Protein AF-A0A6I5PNK9-F1 (afdb_monomer_lite)

pLDDT: mean 82.67, std 17.38, range [35.81, 96.62]

Structure (mmCIF, N/CA/C/O backbone):
data_AF-A0A6I5PNK9-F1
#
_entry.id   AF-A0A6I5PNK9-F1
#
loop_
_atom_site.group_PDB
_atom_site.id
_atom_site.type_symbol
_atom_site.label_atom_id
_atom_site.label_alt_id
_atom_site.label_comp_id
_atom_site.label_asym_id
_atom_site.label_entity_id
_atom_site.label_seq_id
_atom_site.pdbx_PDB_ins_code
_atom_site.Cartn_x
_atom_site.Cartn_y
_atom_site.Cartn_z
_atom_site.occupancy
_atom_site.B_iso_or_equiv
_atom_site.auth_seq_id
_atom_site.auth_comp_id
_atom_site.auth_asym_id
_atom_site.auth_atom_id
_atom_site.pdbx_PDB_model_num
ATOM 1 N N . MET A 1 1 ? -38.443 20.252 -31.365 1.00 37.16 1 MET A N 1
ATOM 2 C CA . MET A 1 1 ? -37.898 20.896 -30.151 1.00 37.16 1 MET A CA 1
ATOM 3 C C . MET A 1 1 ? -37.069 19.850 -29.428 1.00 37.16 1 MET A C 1
ATOM 5 O O . MET A 1 1 ? -37.635 18.971 -28.797 1.00 37.16 1 MET A O 1
ATOM 9 N N . THR A 1 2 ? -35.754 19.855 -29.633 1.00 38.53 2 THR A N 1
ATOM 10 C CA . THR A 1 2 ? -34.857 18.817 -29.106 1.00 38.53 2 THR A CA 1
ATOM 11 C C . THR A 1 2 ? -34.180 19.373 -27.862 1.00 38.53 2 THR A C 1
ATOM 13 O O . THR A 1 2 ? -33.326 20.250 -27.968 1.00 38.53 2 THR A O 1
ATOM 16 N N . SER A 1 3 ? -34.612 18.916 -26.687 1.00 35.81 3 SER A N 1
ATOM 17 C CA . SER A 1 3 ? -34.022 19.324 -25.413 1.00 35.81 3 SER A CA 1
ATOM 18 C C . SER A 1 3 ? -32.708 18.571 -25.208 1.00 35.81 3 SER A C 1
ATOM 20 O O . SER A 1 3 ? -32.692 17.341 -25.164 1.00 35.81 3 SER A O 1
ATOM 22 N N . ARG A 1 4 ? -31.596 19.308 -25.143 1.00 37.62 4 ARG A N 1
ATOM 23 C CA . ARG A 1 4 ? -30.270 18.783 -24.803 1.00 37.62 4 ARG A CA 1
ATOM 24 C C . ARG A 1 4 ? -30.150 18.760 -23.280 1.00 37.62 4 ARG A C 1
ATOM 26 O O . ARG A 1 4 ? -30.156 19.817 -22.657 1.00 37.62 4 ARG A O 1
ATOM 33 N N . TYR A 1 5 ? -30.032 17.573 -22.694 1.00 37.56 5 TYR A N 1
ATOM 34 C CA . TYR A 1 5 ? -29.602 17.429 -21.305 1.00 37.56 5 TYR A CA 1
ATOM 35 C C . TYR A 1 5 ? -28.085 17.621 -21.240 1.00 37.56 5 TYR A C 1
ATOM 37 O O . TYR A 1 5 ? -27.322 16.770 -21.689 1.00 37.56 5 TYR A O 1
ATOM 45 N N . THR A 1 6 ? -27.654 18.754 -20.690 1.00 41.75 6 THR A N 1
ATOM 46 C CA . THR A 1 6 ? -26.268 18.975 -20.272 1.00 41.75 6 THR A CA 1
ATOM 47 C C . THR A 1 6 ? -26.130 18.447 -18.849 1.00 41.75 6 THR A C 1
ATOM 49 O O . THR A 1 6 ? -26.654 19.051 -17.912 1.00 41.75 6 THR A O 1
ATOM 52 N N . ILE A 1 7 ? -25.454 17.311 -18.674 1.00 50.50 7 ILE A N 1
ATOM 53 C CA . ILE A 1 7 ? -25.048 16.843 -17.346 1.00 50.50 7 ILE A CA 1
ATOM 54 C C . ILE A 1 7 ? -23.834 17.675 -16.929 1.00 50.50 7 ILE A C 1
ATOM 56 O O . ILE A 1 7 ? -22.739 17.506 -17.459 1.00 50.50 7 ILE A O 1
ATOM 60 N N . HIS A 1 8 ? -24.038 18.596 -15.988 1.00 41.25 8 HIS A N 1
ATOM 61 C CA . HIS A 1 8 ? -22.948 19.209 -15.238 1.00 41.25 8 HIS A CA 1
ATOM 62 C C . HIS A 1 8 ? -22.432 18.169 -14.240 1.00 41.25 8 HIS A C 1
ATOM 64 O O . HIS A 1 8 ? -23.083 17.884 -13.237 1.00 41.25 8 HIS A O 1
ATOM 70 N N . GLY A 1 9 ? -21.285 17.561 -14.538 1.00 36.66 9 GLY A N 1
ATOM 71 C CA . GLY A 1 9 ? -20.573 16.731 -13.575 1.00 36.66 9 GLY A CA 1
ATOM 72 C C . GLY A 1 9 ? -20.047 17.606 -12.440 1.00 36.66 9 GLY A C 1
ATOM 73 O O . GLY A 1 9 ? -19.173 18.443 -12.653 1.00 36.66 9 GLY A O 1
ATOM 74 N N . ASN A 1 10 ? -20.577 17.419 -11.232 1.00 43.28 10 ASN A N 1
ATOM 75 C CA . ASN A 1 10 ? -19.985 17.964 -10.015 1.00 43.28 10 ASN A CA 1
ATOM 76 C C . ASN A 1 10 ? -18.647 17.252 -9.754 1.00 43.28 10 ASN A C 1
ATOM 78 O O . ASN A 1 10 ? -18.611 16.192 -9.141 1.00 43.28 10 ASN A O 1
ATOM 82 N N . ILE A 1 11 ? -17.540 17.864 -10.179 1.00 47.88 11 ILE A N 1
ATOM 83 C CA . ILE A 1 11 ? -16.164 17.447 -9.838 1.00 47.88 11 ILE A CA 1
ATOM 84 C C . ILE A 1 11 ? -15.784 17.917 -8.406 1.00 47.88 11 ILE A C 1
ATOM 86 O O . ILE A 1 11 ? -14.688 17.672 -7.917 1.00 47.88 11 ILE A O 1
ATOM 90 N N . GLY A 1 12 ? -16.700 18.575 -7.684 1.00 36.28 12 GLY A N 1
ATOM 91 C CA . GLY A 1 12 ? -16.414 19.250 -6.410 1.00 36.28 12 GLY A CA 1
ATOM 92 C C . GLY A 1 12 ? -16.557 18.436 -5.117 1.00 36.28 12 GLY A C 1
ATOM 93 O O . GLY A 1 12 ? -16.186 18.957 -4.076 1.00 36.28 12 GLY A O 1
ATOM 94 N N . ASN A 1 13 ? -17.062 17.194 -5.138 1.00 42.88 13 ASN A N 1
ATOM 95 C CA . ASN A 1 13 ? -17.454 16.477 -3.904 1.00 42.88 13 ASN A CA 1
ATOM 96 C C . ASN A 1 13 ? -16.631 15.219 -3.561 1.00 42.88 13 ASN A C 1
ATOM 98 O O . ASN A 1 13 ? -16.980 14.507 -2.625 1.00 42.88 13 ASN A O 1
ATOM 102 N N . LEU A 1 14 ? -15.527 14.936 -4.259 1.00 47.91 14 LEU A N 1
ATOM 103 C CA . LEU A 1 14 ? -14.621 13.838 -3.868 1.00 47.91 14 LEU A CA 1
ATOM 104 C C . LEU A 1 14 ? -13.608 14.250 -2.782 1.00 47.91 14 LEU A C 1
ATOM 106 O O . LEU A 1 14 ? -12.926 13.397 -2.222 1.00 47.91 14 LEU A O 1
ATOM 110 N N . ALA A 1 15 ? -13.510 15.545 -2.466 1.00 45.69 15 ALA A N 1
ATOM 111 C CA . ALA A 1 15 ? -12.611 16.070 -1.434 1.00 45.69 15 ALA A CA 1
ATOM 112 C C . ALA A 1 15 ? -13.204 16.027 -0.011 1.00 45.69 15 ALA A C 1
ATOM 114 O O . ALA A 1 15 ? -12.467 16.227 0.950 1.00 45.69 15 ALA A O 1
ATOM 115 N N . ASP A 1 16 ? -14.499 15.724 0.116 1.00 43.50 16 ASP A N 1
ATOM 116 C CA . ASP A 1 16 ? -15.253 15.685 1.377 1.00 43.50 16 ASP A CA 1
ATOM 117 C C . ASP A 1 16 ? -15.591 14.245 1.804 1.00 43.50 16 ASP A C 1
ATOM 119 O O . ASP A 1 16 ? -16.581 13.983 2.492 1.00 43.50 16 ASP A O 1
ATOM 123 N N . THR A 1 17 ? -14.767 13.260 1.413 1.00 55.72 17 THR A N 1
ATOM 124 C CA . THR A 1 17 ? -14.767 11.987 2.143 1.00 55.72 17 THR A CA 1
ATOM 125 C C . THR A 1 17 ? -14.465 12.345 3.591 1.00 55.72 17 THR A C 1
ATOM 127 O O . THR A 1 17 ? -13.435 12.945 3.877 1.00 55.72 17 THR A O 1
ATOM 130 N N . ASN A 1 18 ? -15.395 12.076 4.498 1.00 53.16 18 ASN A N 1
ATOM 131 C CA . ASN A 1 18 ? -15.325 12.515 5.883 1.00 53.16 18 ASN A CA 1
ATOM 132 C C . ASN A 1 18 ? -14.208 11.737 6.615 1.00 53.16 18 ASN A C 1
ATOM 134 O O . ASN A 1 18 ? -14.464 10.777 7.337 1.00 53.16 18 ASN A O 1
ATOM 138 N N . TRP A 1 19 ? -12.943 12.110 6.379 1.00 55.19 19 TRP A N 1
ATOM 139 C CA . TRP A 1 19 ? -11.734 11.435 6.871 1.00 55.19 19 TRP A CA 1
ATOM 140 C C . TRP A 1 19 ? -11.663 11.392 8.400 1.00 55.19 19 TRP A C 1
ATOM 142 O O . TRP A 1 19 ? -11.019 10.509 8.966 1.00 55.19 19 TRP A O 1
ATOM 152 N N . GLY A 1 20 ? -12.362 12.313 9.073 1.00 54.31 20 GLY A N 1
ATOM 153 C CA . GLY A 1 20 ? -12.571 12.267 10.519 1.00 54.31 20 GLY A CA 1
ATOM 154 C C . GLY A 1 20 ? -13.230 10.958 10.966 1.00 54.31 20 GLY A C 1
ATOM 155 O O . GLY A 1 20 ? -12.785 10.366 11.948 1.00 54.31 20 GLY A O 1
ATOM 156 N N . ASN A 1 21 ? -14.191 10.443 10.190 1.00 59.81 21 ASN A N 1
ATOM 157 C CA . ASN A 1 21 ? -14.836 9.150 10.441 1.00 59.81 21 ASN A CA 1
ATOM 158 C C . ASN A 1 21 ? -13.960 7.955 10.028 1.00 59.81 21 ASN A C 1
ATOM 160 O O . ASN A 1 21 ? -14.057 6.897 10.645 1.00 59.81 21 ASN A O 1
ATOM 164 N N . MET A 1 22 ? -13.053 8.116 9.056 1.00 69.06 22 MET A N 1
ATOM 165 C CA . MET A 1 22 ? -12.164 7.026 8.625 1.00 69.06 22 MET A CA 1
ATOM 166 C C . MET A 1 22 ? -11.163 6.607 9.700 1.00 69.06 22 MET A C 1
ATOM 168 O O . MET A 1 22 ? -10.751 5.455 9.715 1.00 69.06 22 MET A O 1
ATOM 172 N N . THR A 1 23 ? -10.786 7.491 10.631 1.00 71.06 23 THR A N 1
ATOM 173 C CA . THR A 1 23 ? -9.918 7.094 11.756 1.00 71.06 23 THR A CA 1
ATOM 174 C C . THR A 1 23 ? -10.543 5.964 12.571 1.00 71.06 23 THR A C 1
ATOM 176 O O . THR A 1 23 ? -9.833 5.050 12.984 1.00 71.06 23 THR A O 1
ATOM 179 N N . ALA A 1 24 ? -11.859 6.011 12.801 1.00 73.25 24 ALA A N 1
ATOM 180 C CA . ALA A 1 24 ? -12.567 4.968 13.533 1.00 73.25 24 ALA A CA 1
ATOM 181 C C . ALA A 1 24 ? -12.609 3.665 12.725 1.00 73.25 24 ALA A C 1
ATOM 183 O O .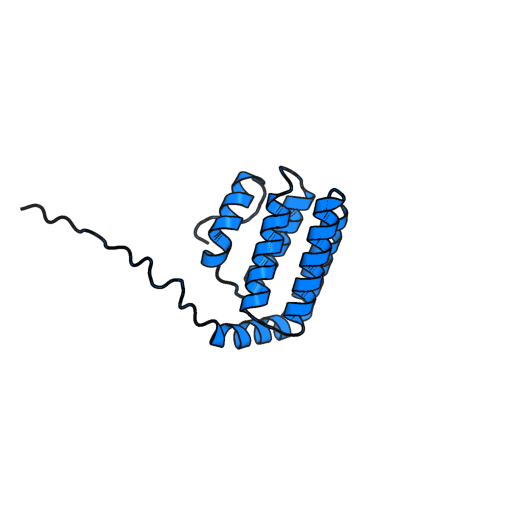 ALA A 1 24 ? -12.233 2.629 13.263 1.00 73.25 24 ALA A O 1
ATOM 184 N N . THR A 1 25 ? -12.963 3.728 11.438 1.00 80.19 25 THR A N 1
ATOM 185 C CA . THR A 1 25 ? -12.988 2.558 10.543 1.00 80.19 25 THR A CA 1
ATOM 186 C C . THR A 1 25 ? -11.615 1.904 10.410 1.00 80.19 25 THR A C 1
ATOM 188 O O . THR A 1 25 ? -11.488 0.704 10.610 1.00 80.19 25 THR A O 1
ATOM 191 N N . ILE A 1 26 ? -10.560 2.687 10.166 1.00 79.62 26 ILE A N 1
ATOM 192 C CA . ILE A 1 26 ? -9.184 2.182 10.066 1.00 79.62 26 ILE A CA 1
ATOM 193 C C . ILE A 1 26 ? -8.755 1.531 11.385 1.00 79.62 26 ILE A C 1
ATOM 195 O O . ILE A 1 26 ? -8.168 0.456 11.360 1.00 79.62 26 ILE A O 1
ATOM 199 N N . ASN A 1 27 ? -9.058 2.142 12.537 1.00 78.75 27 ASN A N 1
ATOM 200 C CA . ASN A 1 27 ? -8.763 1.540 13.843 1.00 78.75 27 ASN A CA 1
ATOM 201 C C . ASN A 1 27 ? -9.525 0.232 14.068 1.00 78.75 27 ASN A C 1
ATOM 203 O O . ASN A 1 27 ? -8.954 -0.730 14.575 1.00 78.75 27 ASN A O 1
ATOM 207 N N . GLN A 1 28 ? -10.809 0.201 13.716 1.00 81.19 28 GLN A N 1
ATOM 208 C CA . GLN A 1 28 ? -11.6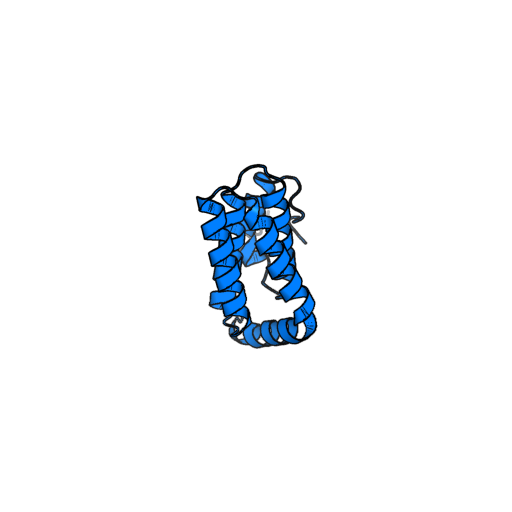60 -0.977 13.861 1.00 81.19 28 GLN A CA 1
ATOM 209 C C . GLN A 1 28 ? -11.179 -2.114 12.960 1.00 81.19 28 GLN A C 1
ATOM 211 O O . GLN A 1 28 ? -10.972 -3.220 13.451 1.00 81.19 28 GLN A O 1
ATOM 216 N N . ASN A 1 29 ? -10.926 -1.835 11.681 1.00 83.50 29 ASN A N 1
ATOM 217 C CA . ASN A 1 29 ? -10.442 -2.825 10.725 1.00 83.50 29 ASN A CA 1
ATOM 218 C C . ASN A 1 29 ? -9.029 -3.289 11.076 1.00 83.50 29 ASN A C 1
ATOM 220 O O . ASN A 1 29 ? -8.771 -4.487 11.072 1.00 83.50 29 ASN A O 1
ATOM 224 N N . TYR A 1 30 ? -8.132 -2.374 11.465 1.00 79.12 30 TYR A N 1
ATOM 225 C CA . TYR A 1 30 ? -6.800 -2.755 11.929 1.00 79.12 30 TYR A CA 1
ATOM 226 C C . TYR A 1 30 ? -6.865 -3.630 13.181 1.00 79.12 30 TYR A C 1
ATOM 228 O O . TYR A 1 30 ? -6.159 -4.624 13.254 1.00 79.12 30 TYR A O 1
ATOM 236 N N . GLY A 1 31 ? -7.731 -3.314 14.147 1.00 79.69 31 GLY A N 1
ATOM 237 C CA . GLY A 1 31 ? -7.922 -4.146 15.336 1.00 79.69 31 GLY A CA 1
ATOM 238 C C . GLY A 1 31 ? -8.530 -5.519 15.029 1.00 79.69 31 GLY A C 1
ATOM 239 O O . GLY A 1 31 ? -8.125 -6.510 15.629 1.00 79.69 31 GLY A O 1
ATOM 240 N N . ALA A 1 32 ? -9.478 -5.591 14.091 1.00 84.31 32 ALA A N 1
ATOM 241 C CA . ALA A 1 32 ? -10.165 -6.827 13.718 1.00 84.31 32 ALA A CA 1
ATOM 242 C C . ALA A 1 32 ? -9.346 -7.727 12.775 1.00 84.31 32 ALA A C 1
ATOM 244 O O . ALA A 1 32 ? -9.527 -8.941 12.785 1.00 84.31 32 ALA A O 1
ATOM 245 N N . GLN A 1 33 ? -8.463 -7.139 11.965 1.00 87.69 33 GLN A N 1
ATOM 246 C CA . GLN A 1 33 ? -7.684 -7.813 10.919 1.00 87.69 33 GLN A CA 1
ATOM 247 C C . GLN A 1 33 ? -6.173 -7.608 11.112 1.00 87.69 33 GLN A C 1
ATOM 249 O O . GLN A 1 33 ? -5.414 -7.595 10.143 1.00 87.69 33 GLN A O 1
ATOM 254 N N . ALA A 1 34 ? -5.732 -7.409 12.358 1.00 86.31 34 ALA A N 1
ATOM 255 C CA . ALA A 1 34 ? -4.346 -7.069 12.677 1.00 86.31 34 ALA A CA 1
ATOM 256 C C . ALA A 1 34 ? -3.356 -8.089 12.102 1.00 86.31 34 ALA A C 1
ATOM 258 O O . ALA A 1 34 ? -2.366 -7.697 11.487 1.00 86.31 34 ALA A O 1
ATOM 259 N N . ASP A 1 35 ? -3.647 -9.381 12.264 1.00 90.12 35 ASP A N 1
ATOM 260 C CA . ASP A 1 35 ? -2.780 -10.468 11.803 1.00 90.12 35 ASP A CA 1
ATOM 261 C C . ASP A 1 35 ? -2.652 -10.478 10.274 1.00 90.12 35 ASP A C 1
ATOM 263 O O . ASP A 1 35 ? -1.533 -10.487 9.759 1.00 90.12 35 ASP A O 1
ATOM 267 N N . ASP A 1 36 ? -3.770 -10.357 9.550 1.00 91.81 36 ASP A N 1
ATOM 268 C CA . ASP A 1 36 ? -3.783 -10.247 8.086 1.00 91.81 36 ASP A CA 1
ATOM 269 C C . ASP A 1 36 ? -2.966 -9.039 7.606 1.00 91.81 36 ASP A C 1
ATOM 271 O O . ASP A 1 36 ? -2.178 -9.134 6.667 1.00 91.81 36 ASP A O 1
ATOM 275 N N . ILE A 1 37 ? -3.132 -7.881 8.252 1.00 92.62 37 ILE A N 1
ATOM 276 C CA . ILE A 1 37 ? -2.423 -6.651 7.882 1.00 92.62 37 ILE A CA 1
ATOM 277 C C . ILE A 1 37 ? -0.924 -6.774 8.181 1.00 92.62 37 ILE A C 1
ATOM 279 O O . ILE A 1 37 ? -0.095 -6.331 7.384 1.00 92.62 37 ILE A O 1
ATOM 283 N N . ILE A 1 38 ? -0.546 -7.398 9.299 1.00 92.44 38 ILE A N 1
ATOM 284 C CA . ILE A 1 38 ? 0.856 -7.686 9.629 1.00 92.44 38 ILE A CA 1
ATOM 285 C C . ILE A 1 38 ? 1.461 -8.654 8.606 1.00 92.44 38 ILE A C 1
ATOM 287 O O . ILE A 1 38 ? 2.605 -8.457 8.180 1.00 92.44 38 ILE A O 1
ATOM 291 N N . GLN A 1 39 ? 0.705 -9.666 8.184 1.00 94.69 39 GLN A N 1
ATOM 292 C CA . GLN A 1 39 ? 1.124 -10.599 7.147 1.00 94.69 39 GLN A CA 1
ATOM 293 C C . GLN A 1 39 ? 1.318 -9.882 5.805 1.00 94.69 39 GLN A C 1
ATOM 295 O O . GLN A 1 39 ? 2.380 -10.025 5.205 1.00 94.69 39 GLN A O 1
ATOM 300 N N . LEU A 1 40 ? 0.385 -9.017 5.392 1.00 95.75 40 LEU A N 1
ATOM 301 C CA . LEU A 1 40 ? 0.526 -8.203 4.178 1.00 95.75 40 LEU A CA 1
ATOM 302 C C . LEU A 1 40 ? 1.763 -7.301 4.220 1.00 95.75 40 LEU A C 1
ATOM 304 O O . LEU A 1 40 ? 2.526 -7.246 3.258 1.00 95.75 40 LEU A O 1
ATOM 308 N N . LEU A 1 41 ? 2.025 -6.629 5.346 1.00 94.62 41 LEU A N 1
ATOM 309 C CA . LEU A 1 41 ? 3.239 -5.819 5.517 1.00 94.62 41 LEU A CA 1
ATOM 310 C C . LEU A 1 41 ? 4.520 -6.663 5.442 1.00 94.62 41 LEU A C 1
ATOM 312 O O . LEU A 1 41 ? 5.554 -6.174 4.979 1.00 94.62 41 LEU A O 1
ATOM 316 N N . THR A 1 42 ? 4.459 -7.918 5.886 1.00 95.62 42 THR A N 1
ATOM 317 C CA . THR A 1 42 ? 5.570 -8.871 5.780 1.00 95.62 42 THR A CA 1
ATOM 318 C C . THR A 1 42 ? 5.794 -9.264 4.321 1.00 95.62 42 THR A C 1
ATOM 320 O O . THR A 1 42 ? 6.911 -9.112 3.830 1.00 95.62 42 THR A O 1
ATOM 323 N N . SER A 1 43 ? 4.739 -9.633 3.592 1.00 95.88 43 SER A N 1
ATOM 324 C CA . SER A 1 43 ? 4.811 -9.958 2.162 1.00 95.88 43 SER A CA 1
ATOM 325 C C . SER A 1 43 ? 5.292 -8.776 1.313 1.00 95.88 43 SER A C 1
ATOM 327 O O . SER A 1 43 ? 6.102 -8.959 0.407 1.00 95.88 43 SER A O 1
ATOM 329 N N . LEU A 1 44 ? 4.890 -7.543 1.642 1.00 95.69 44 LEU A N 1
ATOM 330 C CA . LEU A 1 44 ? 5.421 -6.331 1.004 1.00 95.69 44 LEU A CA 1
ATOM 331 C C . LEU A 1 44 ? 6.931 -6.189 1.220 1.00 95.69 44 LEU A C 1
ATOM 333 O O . LEU A 1 44 ? 7.674 -5.894 0.285 1.00 95.69 44 LEU A O 1
ATOM 337 N N . ARG A 1 45 ? 7.406 -6.419 2.450 1.00 95.06 45 ARG A N 1
ATOM 338 C CA . ARG A 1 45 ? 8.837 -6.361 2.775 1.00 95.06 45 ARG A CA 1
ATOM 339 C C . ARG A 1 45 ? 9.632 -7.439 2.038 1.00 95.06 45 ARG A C 1
ATOM 341 O O . ARG A 1 45 ? 10.755 -7.162 1.622 1.00 95.06 45 ARG A O 1
ATOM 348 N N . GLU A 1 46 ? 9.080 -8.642 1.913 1.00 94.38 46 GLU A N 1
ATOM 349 C CA . GLU A 1 46 ? 9.693 -9.766 1.198 1.00 94.38 46 GLU A CA 1
ATOM 350 C C . GLU A 1 46 ? 9.779 -9.493 -0.304 1.00 94.38 46 GLU A C 1
ATOM 352 O O . GLU A 1 46 ? 10.868 -9.584 -0.869 1.00 94.38 46 GLU A O 1
ATOM 357 N N . ALA A 1 47 ? 8.682 -9.058 -0.931 1.00 92.69 47 ALA A N 1
ATOM 358 C CA . ALA A 1 47 ? 8.667 -8.683 -2.344 1.00 92.69 47 ALA A CA 1
ATOM 359 C C . ALA A 1 47 ? 9.665 -7.548 -2.643 1.00 92.69 47 ALA A C 1
ATOM 361 O O . ALA A 1 47 ? 10.417 -7.623 -3.615 1.00 92.69 47 ALA A O 1
ATOM 362 N N . ALA A 1 48 ? 9.766 -6.557 -1.749 1.00 93.81 48 ALA A N 1
ATOM 363 C CA . ALA A 1 48 ? 10.738 -5.472 -1.862 1.00 93.81 48 ALA A CA 1
ATOM 364 C C . ALA A 1 48 ? 12.204 -5.940 -1.846 1.00 93.81 48 ALA A C 1
ATOM 366 O O . ALA A 1 48 ? 13.068 -5.253 -2.386 1.00 93.81 48 ALA A O 1
ATOM 367 N N . GLN A 1 49 ? 12.527 -7.102 -1.257 1.00 94.31 49 GLN A N 1
ATOM 368 C CA . GLN A 1 49 ? 13.907 -7.612 -1.267 1.00 94.31 49 GLN A CA 1
ATOM 369 C C . GLN A 1 49 ? 14.406 -7.954 -2.672 1.00 94.31 49 GLN A C 1
ATOM 371 O O . GLN A 1 49 ? 15.620 -7.951 -2.879 1.00 94.31 49 GLN A O 1
ATOM 376 N N . ALA A 1 50 ? 13.492 -8.254 -3.597 1.00 93.25 50 ALA A N 1
ATOM 377 C CA . ALA A 1 50 ? 13.794 -8.616 -4.977 1.00 93.25 50 ALA A CA 1
ATOM 378 C C . ALA A 1 50 ? 13.914 -7.399 -5.913 1.00 93.25 50 ALA A C 1
ATOM 380 O O . ALA A 1 50 ? 14.157 -7.571 -7.108 1.00 93.25 50 ALA A O 1
ATOM 381 N N . PHE A 1 51 ? 13.722 -6.183 -5.397 1.00 93.56 51 PHE A N 1
ATOM 382 C CA . PHE A 1 51 ? 13.854 -4.956 -6.179 1.00 93.56 51 PHE A CA 1
ATOM 383 C C . PHE A 1 51 ? 15.333 -4.566 -6.357 1.00 93.56 51 PHE A C 1
ATOM 385 O O . PHE A 1 51 ? 16.174 -4.969 -5.544 1.00 93.56 51 PHE A O 1
ATOM 392 N N . PRO A 1 52 ? 15.669 -3.776 -7.396 1.00 93.00 52 PRO A N 1
ATOM 393 C CA . PRO A 1 52 ? 16.967 -3.115 -7.486 1.00 93.00 52 PRO A CA 1
ATOM 394 C C . PRO A 1 52 ? 17.189 -2.182 -6.286 1.00 93.00 52 PRO A C 1
ATOM 396 O O . PRO A 1 52 ? 16.245 -1.822 -5.590 1.00 93.00 52 PRO A O 1
ATOM 399 N N . GLU A 1 53 ? 18.445 -1.834 -6.006 1.00 92.00 53 GLU A N 1
ATOM 400 C CA . GLU A 1 53 ? 18.859 -1.213 -4.738 1.00 92.00 53 GLU A CA 1
ATOM 401 C C . GLU A 1 53 ? 18.097 0.079 -4.398 1.00 92.00 53 GLU A C 1
ATOM 403 O O . GLU A 1 53 ? 17.581 0.202 -3.288 1.00 92.00 53 GLU A O 1
ATOM 408 N N . GLU A 1 54 ? 17.944 0.990 -5.363 1.00 90.00 54 GLU A N 1
ATOM 409 C CA . GLU A 1 54 ? 17.252 2.270 -5.165 1.00 90.00 54 GLU A CA 1
ATOM 410 C C . GLU A 1 54 ? 15.765 2.070 -4.824 1.00 90.00 54 GLU A C 1
ATOM 412 O O . GLU A 1 54 ? 15.263 2.583 -3.818 1.00 90.00 54 GLU A O 1
ATOM 417 N N . GLU A 1 55 ? 15.049 1.266 -5.611 1.00 92.12 55 GLU A N 1
ATOM 418 C CA . GLU A 1 55 ? 13.630 0.996 -5.387 1.00 92.12 55 GLU A CA 1
ATOM 419 C C . GLU A 1 55 ? 13.396 0.099 -4.170 1.00 92.12 55 GLU A C 1
ATOM 421 O O . GLU A 1 55 ? 12.371 0.228 -3.500 1.00 92.12 55 GLU A O 1
ATOM 426 N N . LYS A 1 56 ? 14.342 -0.788 -3.846 1.00 94.38 56 LYS A N 1
ATOM 427 C CA . LYS A 1 56 ? 14.324 -1.614 -2.638 1.00 94.38 56 LYS A CA 1
ATOM 428 C C . LYS A 1 56 ? 14.363 -0.747 -1.390 1.00 94.38 56 LYS A C 1
ATOM 430 O O . LYS A 1 56 ? 13.538 -0.943 -0.498 1.00 94.38 56 LYS A O 1
ATOM 435 N N . GLU A 1 57 ? 15.300 0.193 -1.301 1.00 94.81 57 GLU A N 1
ATOM 436 C CA . GLU A 1 57 ? 15.385 1.096 -0.151 1.00 94.81 57 GLU A CA 1
ATOM 437 C C . GLU A 1 57 ? 14.110 1.930 -0.011 1.00 94.81 57 GLU A C 1
ATOM 439 O O . GLU A 1 57 ? 13.515 1.968 1.071 1.00 94.81 57 GLU A O 1
ATOM 444 N N . ALA A 1 58 ? 13.627 2.501 -1.119 1.00 93.31 58 ALA A N 1
ATOM 445 C CA . ALA A 1 58 ? 12.384 3.265 -1.145 1.00 93.31 58 ALA A CA 1
ATOM 446 C C . ALA A 1 58 ? 11.166 2.424 -0.718 1.00 93.31 58 ALA A C 1
ATOM 448 O O . ALA A 1 58 ? 10.336 2.882 0.075 1.00 93.31 58 ALA A O 1
ATOM 449 N N . ALA A 1 59 ? 11.062 1.180 -1.197 1.00 94.25 59 ALA A N 1
ATOM 450 C CA . ALA A 1 59 ? 9.996 0.253 -0.830 1.00 94.25 59 ALA A CA 1
ATOM 451 C C . ALA A 1 59 ? 10.039 -0.090 0.662 1.00 94.25 59 ALA A C 1
ATOM 453 O O . ALA A 1 59 ? 9.018 -0.013 1.345 1.00 94.25 59 ALA A O 1
ATOM 454 N N . LEU A 1 60 ? 11.215 -0.450 1.184 1.00 96.44 60 LEU A N 1
ATOM 455 C CA . LEU A 1 60 ? 11.384 -0.843 2.582 1.00 96.44 60 LEU A CA 1
ATOM 456 C C . LEU A 1 60 ? 11.098 0.316 3.543 1.00 96.44 60 LEU A C 1
ATOM 458 O O . LEU A 1 60 ? 10.440 0.098 4.565 1.00 96.44 60 LEU A O 1
ATOM 462 N N . ASP A 1 61 ? 11.532 1.533 3.208 1.00 95.38 61 ASP A N 1
ATOM 463 C CA . ASP A 1 61 ? 11.192 2.738 3.968 1.00 95.38 61 ASP A CA 1
ATOM 464 C C . ASP A 1 61 ? 9.679 3.006 3.933 1.00 95.38 61 ASP A C 1
ATOM 466 O O . ASP A 1 61 ? 9.052 3.161 4.985 1.00 95.38 61 ASP A O 1
ATOM 470 N N . CYS A 1 62 ? 9.044 2.945 2.757 1.00 94.50 62 CYS A N 1
ATOM 471 C CA . CYS A 1 62 ? 7.594 3.120 2.640 1.00 94.50 62 CYS A CA 1
ATOM 472 C C . CYS A 1 62 ? 6.809 2.076 3.450 1.00 94.50 62 CYS A C 1
ATOM 474 O O . CYS A 1 62 ? 5.849 2.429 4.143 1.00 94.50 62 CYS A O 1
ATOM 476 N N . VAL A 1 63 ? 7.218 0.803 3.424 1.00 95.81 63 VAL A N 1
ATOM 477 C CA . VAL A 1 63 ? 6.592 -0.269 4.220 1.00 95.81 63 VAL A CA 1
ATOM 478 C C . VAL A 1 63 ? 6.747 0.015 5.714 1.00 95.81 63 VAL A C 1
ATOM 480 O O . VAL A 1 63 ? 5.770 -0.059 6.465 1.00 95.81 63 VAL A O 1
ATOM 483 N N . GLN A 1 64 ? 7.942 0.410 6.157 1.00 94.75 64 GLN A N 1
ATOM 484 C CA . GLN A 1 64 ? 8.194 0.738 7.559 1.00 94.75 64 GLN A CA 1
ATOM 485 C C . GLN A 1 64 ? 7.362 1.943 8.023 1.00 94.75 64 GLN A C 1
ATOM 487 O O . GLN A 1 64 ? 6.784 1.924 9.113 1.00 94.75 64 GLN A O 1
ATOM 492 N N . GLN A 1 65 ? 7.249 2.976 7.192 1.00 93.69 65 GLN A N 1
ATOM 493 C CA . GLN A 1 65 ? 6.431 4.150 7.486 1.00 93.69 65 GLN A CA 1
ATOM 494 C C . GLN A 1 65 ? 4.933 3.830 7.486 1.00 93.69 65 GLN A C 1
ATOM 496 O O . GLN A 1 65 ? 4.195 4.397 8.292 1.00 93.69 65 GLN A O 1
ATOM 501 N N . THR A 1 66 ? 4.482 2.908 6.634 1.00 93.19 66 THR A N 1
ATOM 502 C CA . THR A 1 66 ? 3.098 2.407 6.631 1.00 93.19 66 THR A CA 1
ATOM 503 C C . THR A 1 66 ? 2.796 1.670 7.929 1.00 93.19 66 THR A C 1
ATOM 505 O O . THR A 1 66 ? 1.811 1.979 8.594 1.00 93.19 66 THR A O 1
ATOM 508 N N . LYS A 1 67 ? 3.695 0.777 8.360 1.00 91.81 67 LYS A N 1
ATOM 509 C CA . LYS A 1 67 ? 3.590 0.082 9.649 1.00 91.81 67 LYS A CA 1
ATOM 510 C C . LYS A 1 67 ? 3.512 1.063 10.823 1.00 91.81 67 LYS A C 1
ATOM 512 O O . LYS A 1 67 ? 2.671 0.907 11.703 1.00 91.81 67 LYS A O 1
ATOM 517 N N . ALA A 1 68 ? 4.354 2.098 10.829 1.00 90.81 68 ALA A N 1
ATOM 518 C CA . ALA A 1 68 ? 4.318 3.133 11.862 1.00 90.81 68 ALA A CA 1
ATOM 519 C C . ALA A 1 68 ? 3.007 3.940 11.836 1.00 90.81 68 ALA A C 1
ATOM 521 O O . ALA A 1 68 ? 2.441 4.231 12.889 1.00 90.81 68 ALA A O 1
ATOM 522 N N . ALA A 1 69 ? 2.504 4.269 10.641 1.00 88.56 69 ALA A N 1
ATOM 523 C CA . ALA A 1 69 ? 1.227 4.954 10.474 1.00 88.56 69 ALA A CA 1
ATOM 524 C C . ALA A 1 69 ? 0.039 4.092 10.920 1.00 88.56 69 ALA A C 1
ATOM 526 O O . ALA A 1 69 ? -0.928 4.654 11.406 1.00 88.56 69 ALA A O 1
ATOM 527 N N . LEU A 1 70 ? 0.109 2.765 10.798 1.00 87.06 70 LEU A N 1
ATOM 528 C CA . LEU A 1 70 ? -0.922 1.843 11.287 1.00 87.06 70 LEU A CA 1
ATOM 529 C C . LEU A 1 70 ? -0.888 1.656 12.806 1.00 87.06 70 LEU A C 1
ATOM 531 O O . LEU A 1 70 ? -1.936 1.530 13.425 1.00 87.06 70 LEU A O 1
ATOM 535 N N . ALA A 1 71 ? 0.298 1.697 13.420 1.00 85.50 71 ALA A N 1
ATOM 536 C CA . ALA A 1 71 ? 0.432 1.651 14.877 1.00 85.50 71 ALA A CA 1
ATOM 537 C C . ALA A 1 71 ? -0.129 2.910 15.566 1.00 85.50 71 ALA A C 1
ATOM 539 O O . ALA A 1 71 ? -0.572 2.850 16.711 1.00 85.50 71 ALA A O 1
ATOM 540 N N . GLN A 1 72 ? -0.098 4.055 14.876 1.00 82.81 72 GLN A N 1
ATOM 541 C CA . GLN A 1 72 ? -0.714 5.312 15.311 1.00 82.81 72 GLN A CA 1
ATOM 542 C C . GLN A 1 72 ? -1.553 5.902 14.167 1.00 82.81 72 GLN A C 1
ATOM 544 O O . GLN A 1 72 ? -1.088 6.831 13.487 1.00 82.81 72 GLN A O 1
ATOM 549 N N . PRO A 1 73 ? -2.763 5.353 13.941 1.00 71.44 73 PRO A N 1
ATOM 550 C CA . PRO A 1 73 ? -3.566 5.608 12.753 1.00 71.44 73 PRO A CA 1
ATOM 551 C C . PRO A 1 73 ? -3.842 7.088 12.550 1.00 71.44 73 PRO A C 1
ATOM 553 O O . PRO A 1 73 ? -4.565 7.744 13.296 1.00 71.44 73 PRO A O 1
ATOM 556 N N . GLN A 1 74 ? -3.237 7.601 11.485 1.00 80.75 74 GLN A N 1
ATOM 557 C CA . GLN A 1 74 ? -3.426 8.946 10.968 1.00 80.75 74 GLN A CA 1
ATOM 558 C C . GLN A 1 74 ? -3.891 8.799 9.519 1.00 80.75 74 GLN A C 1
ATOM 560 O O . GLN A 1 74 ? -3.042 8.581 8.651 1.00 80.75 74 GLN A O 1
ATOM 565 N N . PRO A 1 75 ? -5.203 8.899 9.229 1.00 78.75 75 PRO A N 1
ATOM 566 C CA . PRO A 1 75 ? -5.756 8.548 7.918 1.00 78.75 75 PRO A CA 1
ATOM 567 C C . PRO A 1 75 ? -5.069 9.265 6.757 1.00 78.75 75 PRO A C 1
ATOM 569 O O . PRO A 1 75 ? -4.704 8.643 5.764 1.00 78.75 75 PRO A O 1
ATOM 572 N N . THR A 1 76 ? -4.787 10.560 6.919 1.00 81.56 76 THR A N 1
ATOM 573 C CA . THR A 1 76 ? -4.085 11.359 5.909 1.00 81.56 76 THR A CA 1
ATOM 574 C C . THR A 1 76 ? -2.675 10.837 5.641 1.00 81.56 76 THR A C 1
ATOM 576 O O . THR A 1 76 ? -2.249 10.787 4.491 1.00 81.56 76 THR A O 1
ATOM 579 N N . LYS A 1 77 ? -1.945 10.409 6.681 1.00 87.06 77 LYS A N 1
ATOM 580 C CA . LYS A 1 77 ? -0.613 9.813 6.511 1.00 87.06 77 LYS A CA 1
ATOM 581 C C . LYS A 1 77 ? -0.716 8.444 5.858 1.00 87.06 77 LYS A C 1
ATOM 583 O O . LYS A 1 77 ? 0.049 8.173 4.943 1.00 87.06 77 LYS A O 1
ATOM 588 N N . LEU A 1 78 ? -1.661 7.613 6.292 1.00 87.69 78 LEU A N 1
ATOM 589 C CA . LEU A 1 78 ? -1.855 6.269 5.756 1.00 87.69 78 LEU A CA 1
ATOM 590 C C . LEU A 1 78 ? -2.196 6.300 4.263 1.00 87.69 78 LEU A C 1
ATOM 592 O O . LEU A 1 78 ? -1.565 5.589 3.489 1.00 87.69 78 LEU A O 1
ATOM 596 N N . LYS A 1 79 ? -3.084 7.211 3.845 1.00 85.69 79 LYS A N 1
ATOM 597 C CA . LYS A 1 79 ? -3.349 7.507 2.431 1.00 85.69 79 LYS A CA 1
ATOM 598 C C . LYS A 1 79 ? -2.058 7.817 1.679 1.00 85.69 79 LYS A C 1
ATOM 600 O O . LYS A 1 79 ? -1.771 7.181 0.669 1.00 85.69 79 LYS A O 1
ATOM 605 N N . THR A 1 80 ? -1.278 8.781 2.172 1.00 90.00 80 THR A N 1
ATOM 606 C CA . THR A 1 80 ? -0.008 9.155 1.538 1.00 90.00 80 THR A CA 1
ATOM 607 C C . THR A 1 80 ? 0.923 7.953 1.425 1.00 90.00 80 THR A C 1
ATOM 609 O O . THR A 1 80 ? 1.540 7.772 0.384 1.00 90.00 80 THR A O 1
ATOM 612 N N . ARG A 1 81 ? 0.992 7.095 2.451 1.00 92.88 81 ARG A N 1
ATOM 613 C CA . ARG A 1 81 ? 1.849 5.905 2.422 1.00 92.88 81 ARG A CA 1
ATOM 614 C C . ARG A 1 81 ? 1.378 4.843 1.434 1.00 92.88 81 ARG A C 1
ATOM 616 O O . ARG A 1 81 ? 2.214 4.324 0.706 1.00 92.88 81 ARG A O 1
ATOM 623 N N . ILE A 1 82 ? 0.077 4.578 1.334 1.00 93.56 82 ILE A N 1
ATOM 624 C CA . ILE A 1 82 ? -0.470 3.651 0.329 1.00 93.56 82 ILE A CA 1
ATOM 625 C C . ILE A 1 82 ? -0.174 4.164 -1.084 1.00 93.56 82 ILE A C 1
ATOM 627 O O . ILE A 1 82 ? 0.319 3.412 -1.919 1.00 93.56 82 ILE A O 1
ATOM 631 N N . VAL A 1 83 ? -0.376 5.461 -1.337 1.00 92.81 83 VAL A N 1
ATOM 632 C CA . VAL A 1 83 ? -0.027 6.079 -2.626 1.00 92.81 83 VAL A CA 1
ATOM 633 C C . VAL A 1 83 ? 1.474 5.961 -2.913 1.00 92.81 83 VAL A C 1
ATOM 635 O O . VAL A 1 83 ? 1.853 5.629 -4.036 1.00 92.81 83 VAL A O 1
ATOM 638 N N . SER A 1 84 ? 2.336 6.178 -1.914 1.00 93.75 84 SER A N 1
ATOM 639 C CA . SER A 1 84 ? 3.787 5.999 -2.060 1.00 93.75 84 SER A CA 1
ATOM 640 C C . SER A 1 84 ? 4.159 4.554 -2.394 1.00 93.75 84 SER A C 1
ATOM 642 O O . SER A 1 84 ? 4.954 4.343 -3.302 1.00 93.75 84 SER A O 1
ATOM 644 N N . LEU A 1 85 ? 3.553 3.563 -1.735 1.00 95.56 85 LEU A N 1
ATOM 645 C CA . LEU A 1 85 ? 3.782 2.149 -2.041 1.00 95.56 85 LEU A CA 1
ATOM 646 C C . LEU A 1 85 ? 3.391 1.811 -3.490 1.00 95.56 85 LEU A C 1
ATOM 648 O O . LEU A 1 85 ? 4.179 1.197 -4.206 1.00 95.56 85 LEU A O 1
ATOM 652 N N . LEU A 1 86 ? 2.224 2.269 -3.960 1.00 94.38 86 LEU A N 1
ATOM 653 C CA . LEU A 1 86 ? 1.816 2.087 -5.361 1.00 94.38 86 LEU A CA 1
ATOM 654 C C . LEU A 1 86 ? 2.769 2.800 -6.332 1.00 94.38 86 LEU A C 1
ATOM 656 O O . LEU A 1 86 ? 3.081 2.276 -7.395 1.00 94.38 86 LEU A O 1
ATOM 660 N N . THR A 1 87 ? 3.280 3.975 -5.954 1.00 92.38 87 THR A N 1
ATOM 661 C CA . THR A 1 87 ? 4.251 4.729 -6.763 1.00 92.38 87 THR A CA 1
ATOM 662 C C . THR A 1 87 ? 5.568 3.972 -6.913 1.00 92.38 87 THR A C 1
ATOM 664 O O . THR A 1 87 ? 6.117 3.916 -8.011 1.00 92.38 87 THR A O 1
ATOM 667 N N . VAL A 1 88 ? 6.054 3.352 -5.835 1.00 91.94 88 VAL A N 1
ATOM 668 C CA . VAL A 1 88 ? 7.256 2.510 -5.876 1.00 91.94 88 VAL A CA 1
ATOM 669 C C . VAL A 1 88 ? 7.043 1.312 -6.804 1.00 91.94 88 VAL A C 1
ATOM 671 O O . VAL A 1 88 ? 7.894 1.030 -7.644 1.00 91.94 88 VAL A O 1
ATOM 674 N N . ALA A 1 89 ? 5.879 0.661 -6.737 1.00 91.62 89 ALA A N 1
ATOM 675 C CA . ALA A 1 89 ? 5.548 -0.427 -7.656 1.00 91.62 89 ALA A CA 1
ATOM 676 C C . ALA A 1 89 ? 5.479 0.031 -9.128 1.00 91.62 89 ALA A C 1
ATOM 678 O O . ALA A 1 89 ? 5.883 -0.712 -10.021 1.00 91.62 89 ALA A O 1
ATOM 679 N N . SER A 1 90 ? 5.025 1.261 -9.391 1.00 89.75 90 SER A N 1
ATOM 680 C CA . SER A 1 90 ? 4.998 1.852 -10.738 1.00 89.75 90 SER A CA 1
ATOM 681 C C . SER A 1 90 ? 6.386 2.202 -11.284 1.00 89.75 90 SER A C 1
ATOM 683 O O . SER A 1 90 ? 6.563 2.248 -12.502 1.00 89.75 90 SER A O 1
ATOM 685 N N . ALA A 1 91 ? 7.372 2.473 -10.423 1.00 89.06 91 ALA A N 1
ATOM 686 C CA . ALA A 1 91 ? 8.747 2.736 -10.859 1.00 89.06 91 ALA A CA 1
ATOM 687 C C . ALA A 1 91 ? 9.387 1.484 -11.484 1.00 89.06 91 ALA A C 1
ATOM 689 O O . ALA A 1 91 ? 10.173 1.570 -12.428 1.00 89.06 91 ALA A O 1
ATOM 690 N N . LEU A 1 92 ? 8.975 0.311 -11.008 1.00 85.81 92 LEU A N 1
ATOM 691 C CA . LEU A 1 92 ? 9.436 -0.980 -11.487 1.00 85.81 92 LEU A CA 1
ATOM 692 C C . LEU A 1 92 ? 8.575 -1.432 -12.660 1.00 85.81 92 LEU A C 1
ATOM 694 O O . LEU A 1 92 ? 7.400 -1.744 -12.506 1.00 85.81 92 LEU A O 1
ATOM 698 N N . ARG A 1 93 ? 9.152 -1.477 -13.858 1.00 81.56 93 ARG A N 1
ATOM 699 C CA . ARG A 1 93 ? 8.426 -1.882 -15.068 1.00 81.56 93 ARG A CA 1
ATOM 700 C C . ARG A 1 93 ? 8.479 -3.396 -15.261 1.00 81.56 93 ARG A C 1
ATOM 702 O O . ARG A 1 93 ? 9.568 -3.961 -15.258 1.00 81.56 93 ARG A O 1
ATOM 709 N N . TYR A 1 94 ? 7.323 -4.013 -15.516 1.00 75.00 94 TYR A N 1
ATOM 710 C CA . TYR A 1 94 ? 7.189 -5.390 -16.012 1.00 75.00 94 TYR A CA 1
ATOM 711 C C . TYR A 1 94 ? 7.969 -6.444 -15.205 1.00 75.00 94 TYR A C 1
ATOM 713 O O . TYR A 1 94 ? 8.752 -7.212 -15.767 1.00 75.00 94 TYR A O 1
ATOM 721 N N . SER A 1 95 ? 7.772 -6.491 -13.884 1.00 84.75 95 SER A N 1
ATOM 722 C CA . SER A 1 95 ? 8.394 -7.511 -13.033 1.00 84.75 95 SER A CA 1
ATOM 723 C C . SER A 1 95 ? 7.364 -8.201 -12.139 1.00 84.75 95 SER A C 1
ATOM 725 O O . SER A 1 95 ? 6.470 -7.556 -11.585 1.00 84.75 95 SER A O 1
ATOM 727 N N . SER A 1 96 ? 7.503 -9.524 -11.986 1.00 87.81 96 SER A N 1
ATOM 728 C CA . SER A 1 96 ? 6.646 -10.311 -11.084 1.00 87.81 96 SER A CA 1
ATOM 729 C C . SER A 1 96 ? 6.690 -9.769 -9.651 1.00 87.81 96 SER A C 1
ATOM 731 O O . SER A 1 96 ? 5.620 -9.522 -9.105 1.00 87.81 96 SER A O 1
ATOM 733 N N . PRO A 1 97 ? 7.868 -9.450 -9.064 1.00 90.00 97 PRO A N 1
ATOM 734 C CA . PRO A 1 97 ? 7.911 -8.898 -7.711 1.00 90.00 97 PRO A CA 1
ATOM 735 C C . PRO A 1 97 ? 7.154 -7.575 -7.565 1.00 90.00 97 PRO A C 1
ATOM 737 O O . PRO A 1 97 ? 6.540 -7.341 -6.529 1.00 90.00 97 PRO A O 1
ATOM 740 N N . ALA A 1 98 ? 7.177 -6.701 -8.579 1.00 92.00 98 ALA A N 1
ATOM 741 C CA . ALA A 1 98 ? 6.436 -5.441 -8.538 1.00 92.00 98 ALA A CA 1
ATOM 742 C C . ALA A 1 98 ? 4.922 -5.658 -8.665 1.00 92.00 98 ALA A C 1
ATOM 744 O O . ALA A 1 98 ? 4.152 -4.959 -8.009 1.00 92.00 98 ALA A O 1
ATOM 745 N N . THR A 1 99 ? 4.503 -6.651 -9.453 1.00 94.06 99 THR A N 1
ATOM 746 C CA . THR A 1 99 ? 3.094 -7.053 -9.560 1.00 94.06 99 THR A CA 1
ATOM 747 C C . THR A 1 99 ? 2.585 -7.620 -8.235 1.00 94.06 99 THR A C 1
ATOM 749 O O . THR A 1 99 ? 1.554 -7.174 -7.735 1.00 94.06 99 THR A O 1
ATOM 752 N N . ASP A 1 100 ? 3.334 -8.539 -7.621 1.00 94.00 100 ASP A N 1
ATOM 753 C CA . ASP A 1 100 ? 2.992 -9.133 -6.322 1.00 94.00 100 ASP A CA 1
ATOM 754 C C . ASP A 1 100 ? 2.950 -8.069 -5.222 1.00 94.00 100 ASP A C 1
ATOM 756 O O . ASP A 1 100 ? 2.017 -8.013 -4.421 1.00 94.00 100 ASP A O 1
ATOM 760 N N . PHE A 1 101 ? 3.928 -7.160 -5.222 1.00 95.50 101 PHE A N 1
ATOM 761 C CA . PHE A 1 101 ? 3.942 -6.020 -4.317 1.00 95.50 101 PHE A CA 1
ATOM 762 C C . PHE A 1 101 ? 2.705 -5.138 -4.514 1.00 95.50 101 PHE A C 1
ATOM 764 O O . PHE A 1 101 ? 2.015 -4.848 -3.543 1.00 95.50 101 PHE A O 1
ATOM 771 N N . ALA A 1 102 ? 2.377 -4.752 -5.750 1.00 95.75 102 ALA A N 1
ATOM 772 C CA . ALA A 1 102 ? 1.195 -3.945 -6.045 1.00 95.75 102 ALA A CA 1
ATOM 773 C C . ALA A 1 102 ? -0.107 -4.629 -5.594 1.00 95.75 102 ALA A C 1
ATOM 775 O O . ALA A 1 102 ? -0.956 -3.969 -4.994 1.00 95.75 102 ALA A O 1
ATOM 776 N N . ASN A 1 103 ? -0.250 -5.939 -5.824 1.00 96.38 103 ASN A N 1
ATOM 777 C CA . ASN A 1 103 ? -1.407 -6.720 -5.375 1.00 96.38 103 ASN A CA 1
ATOM 778 C C . ASN A 1 103 ? -1.528 -6.716 -3.841 1.00 96.38 103 ASN A C 1
ATOM 780 O O . ASN A 1 103 ? -2.607 -6.453 -3.315 1.00 96.38 103 ASN A O 1
ATOM 784 N N . ASN A 1 104 ? -0.417 -6.883 -3.118 1.00 96.62 104 ASN A N 1
ATOM 785 C CA . ASN A 1 104 ? -0.407 -6.790 -1.655 1.00 96.62 104 ASN A CA 1
ATOM 786 C C . ASN A 1 104 ? -0.785 -5.380 -1.156 1.00 96.62 104 ASN A C 1
ATOM 788 O O . ASN A 1 104 ? -1.463 -5.245 -0.137 1.00 96.62 104 ASN A O 1
ATOM 792 N N . VAL A 1 105 ? -0.379 -4.312 -1.860 1.00 96.25 105 VAL A N 1
ATOM 793 C CA . VAL A 1 105 ? -0.789 -2.933 -1.521 1.00 96.25 105 VAL A CA 1
ATOM 794 C C . VAL A 1 105 ? -2.281 -2.719 -1.785 1.00 96.25 105 VAL A C 1
ATOM 796 O O . VAL A 1 105 ? -2.951 -2.063 -0.985 1.00 96.25 105 VAL A O 1
ATOM 799 N N . LEU A 1 106 ? -2.809 -3.270 -2.881 1.00 95.62 106 LEU A N 1
ATOM 800 C CA . LEU A 1 106 ? -4.233 -3.215 -3.200 1.00 95.62 106 LEU A CA 1
ATOM 801 C C . LEU A 1 106 ? -5.057 -3.911 -2.111 1.00 95.62 106 LEU A C 1
ATOM 803 O O . LEU A 1 106 ? -5.965 -3.290 -1.559 1.00 95.62 106 LEU A O 1
ATOM 807 N N . GLU A 1 107 ? -4.697 -5.139 -1.737 1.00 95.44 107 GLU A N 1
ATOM 808 C CA . GLU A 1 107 ? -5.381 -5.879 -0.671 1.00 95.44 107 GLU A CA 1
ATOM 809 C C . GLU A 1 107 ? -5.299 -5.136 0.672 1.00 95.44 107 GLU A C 1
ATOM 811 O O . GLU A 1 107 ? -6.301 -4.991 1.378 1.00 95.44 107 GLU A O 1
ATOM 816 N N . LEU A 1 108 ? -4.129 -4.580 1.002 1.00 94.25 108 LEU A N 1
ATOM 817 C CA . LEU A 1 108 ? -3.959 -3.755 2.196 1.00 94.25 108 LEU A CA 1
ATOM 818 C C . LEU A 1 108 ? -4.907 -2.549 2.181 1.00 94.25 108 LEU A C 1
ATOM 820 O O . LEU A 1 108 ? -5.545 -2.253 3.190 1.00 94.25 108 LEU A O 1
ATOM 824 N N . SER A 1 109 ? -5.026 -1.860 1.044 1.00 92.12 109 SER A N 1
ATOM 825 C CA . SER A 1 109 ? -5.914 -0.703 0.912 1.00 92.12 109 SER A CA 1
ATOM 826 C C . SER A 1 109 ? -7.390 -1.066 1.092 1.00 92.12 109 SER A C 1
ATOM 828 O O . SER A 1 109 ? -8.116 -0.315 1.739 1.00 92.12 109 SER A O 1
ATOM 830 N N . GLN A 1 110 ? -7.806 -2.241 0.608 1.00 91.94 110 GLN A N 1
ATOM 831 C CA . GLN A 1 110 ? -9.167 -2.756 0.751 1.00 91.94 110 GLN A CA 1
ATOM 832 C C . GLN A 1 110 ? -9.482 -3.119 2.205 1.00 91.94 110 GLN A C 1
ATOM 834 O O . GLN A 1 110 ? -10.511 -2.700 2.728 1.00 91.94 110 GLN A O 1
ATOM 839 N N . LYS A 1 111 ? -8.579 -3.827 2.901 1.00 90.69 111 LYS A N 1
ATOM 840 C CA . LYS A 1 111 ? -8.759 -4.149 4.332 1.00 90.69 111 LYS A CA 1
ATOM 841 C C . LYS A 1 111 ? -8.834 -2.889 5.200 1.00 90.69 111 LYS A C 1
ATOM 843 O O . LYS A 1 111 ? -9.581 -2.827 6.171 1.00 90.69 111 LYS A O 1
ATOM 848 N N . LEU A 1 112 ? -8.095 -1.847 4.831 1.00 88.12 112 LEU A N 1
ATOM 849 C CA . LEU A 1 112 ? -8.113 -0.557 5.524 1.00 88.12 112 LEU A CA 1
ATOM 850 C C . LEU A 1 112 ? -9.278 0.355 5.112 1.00 88.12 112 LEU A C 1
ATOM 852 O O . LEU A 1 112 ? -9.359 1.474 5.619 1.00 88.12 112 LEU A O 1
ATOM 856 N N . ASP A 1 113 ? -10.155 -0.110 4.217 1.00 88.12 113 ASP A N 1
ATOM 857 C CA . ASP A 1 113 ? -11.281 0.645 3.662 1.00 88.12 113 ASP A CA 1
ATOM 858 C C . ASP A 1 113 ? -10.848 2.003 3.077 1.00 88.12 113 ASP A C 1
ATOM 860 O O . ASP A 1 113 ? -11.469 3.047 3.287 1.00 88.12 113 ASP A O 1
ATOM 864 N N . VAL A 1 114 ? -9.708 2.018 2.373 1.00 86.25 114 VAL A N 1
ATOM 865 C CA . VAL A 1 114 ? -9.235 3.213 1.670 1.00 86.25 114 VAL A CA 1
ATOM 866 C C . VAL A 1 114 ? -10.003 3.353 0.355 1.00 86.25 114 VAL A C 1
ATOM 868 O O . VAL A 1 114 ? -9.927 2.453 -0.482 1.00 86.25 114 VAL A O 1
ATOM 871 N N . PRO A 1 115 ? -10.699 4.482 0.118 1.00 85.62 115 PRO A N 1
ATOM 872 C CA . PRO A 1 115 ? -11.529 4.630 -1.067 1.00 85.62 115 PRO A CA 1
ATOM 873 C C . PRO A 1 115 ? -10.720 4.504 -2.359 1.00 85.62 115 PRO A C 1
ATOM 875 O O . PRO A 1 115 ? -9.757 5.244 -2.588 1.00 85.62 115 PRO A O 1
ATOM 878 N N . VAL A 1 116 ? -11.159 3.600 -3.235 1.00 85.88 116 VAL A N 1
ATOM 879 C CA . VAL A 1 116 ? -10.496 3.305 -4.512 1.00 85.88 116 VAL A CA 1
ATOM 880 C C . VAL A 1 116 ? -10.374 4.540 -5.406 1.00 85.88 116 VAL A C 1
ATOM 882 O O . VAL A 1 116 ? -9.362 4.697 -6.078 1.00 85.88 116 VAL A O 1
ATOM 885 N N . GLN A 1 117 ? -11.322 5.484 -5.342 1.00 86.62 117 GLN A N 1
ATOM 886 C CA . GLN A 1 117 ? -11.318 6.716 -6.151 1.00 86.62 117 GLN A CA 1
ATOM 887 C C . GLN A 1 117 ? -10.083 7.590 -5.890 1.00 86.62 117 GLN A C 1
ATOM 889 O O . GLN A 1 117 ? -9.687 8.402 -6.721 1.00 86.62 117 GLN A O 1
ATOM 894 N N . ILE A 1 118 ? -9.464 7.440 -4.719 1.00 84.62 118 ILE A N 1
ATOM 895 C CA . ILE A 1 118 ? -8.244 8.164 -4.356 1.00 84.62 118 ILE A CA 1
ATOM 896 C C . ILE A 1 118 ? -7.013 7.512 -4.978 1.00 84.62 118 ILE A C 1
ATOM 898 O O . ILE A 1 118 ? -6.047 8.207 -5.285 1.00 84.62 118 ILE A O 1
ATOM 902 N N . LEU A 1 119 ? -7.046 6.187 -5.106 1.00 90.75 119 LEU A N 1
ATOM 903 C CA . LEU A 1 119 ? -5.948 5.365 -5.603 1.00 90.75 119 LEU A CA 1
ATOM 904 C C . LEU A 1 119 ? -6.033 5.157 -7.118 1.00 90.75 119 LEU A C 1
ATOM 906 O O . LEU A 1 119 ? -5.043 4.789 -7.741 1.00 90.75 119 LEU A O 1
ATOM 910 N N . GLU A 1 120 ? -7.199 5.410 -7.716 1.00 91.38 120 GLU A N 1
ATOM 911 C CA . GLU A 1 120 ? -7.503 5.148 -9.121 1.00 91.38 120 GLU A CA 1
ATOM 912 C C . GLU A 1 120 ? -6.426 5.652 -10.098 1.00 91.38 120 GLU A C 1
ATOM 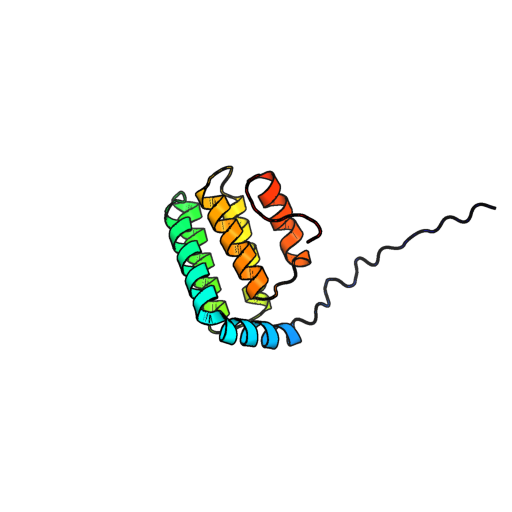914 O O . GLU A 1 120 ? -6.042 4.874 -10.972 1.00 91.38 120 GLU A O 1
ATOM 919 N N . PRO A 1 121 ? -5.838 6.859 -9.949 1.00 91.50 121 PRO A N 1
ATOM 920 C CA . PRO A 1 121 ? -4.757 7.289 -10.835 1.00 91.50 121 PRO A CA 1
ATOM 921 C C . PRO A 1 121 ? -3.538 6.355 -10.799 1.00 91.50 121 PRO A C 1
ATOM 923 O O . PRO A 1 121 ? -2.974 6.028 -11.844 1.00 91.50 121 PRO A O 1
ATOM 926 N N . GLN A 1 122 ? -3.134 5.900 -9.608 1.00 93.31 122 GLN A N 1
ATOM 927 C CA . GLN A 1 122 ? -2.016 4.968 -9.450 1.00 93.31 122 GLN A CA 1
ATOM 928 C C . GLN A 1 122 ? -2.390 3.560 -9.924 1.00 93.31 122 GLN A C 1
ATOM 930 O O . GLN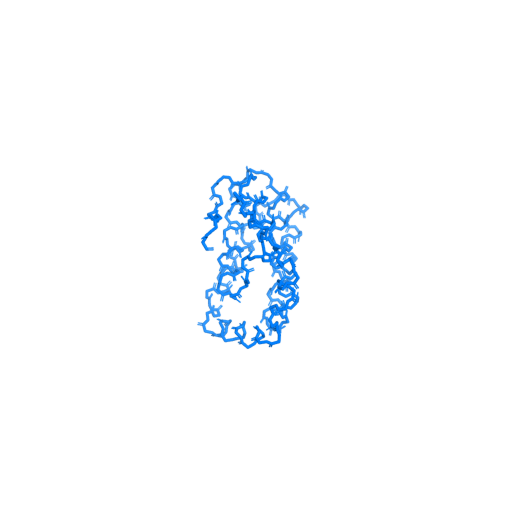 A 1 122 ? -1.578 2.896 -10.562 1.00 93.31 122 GLN A O 1
ATOM 935 N N . LEU A 1 123 ? -3.618 3.113 -9.654 1.00 94.06 123 LEU A N 1
ATOM 936 C CA . LEU A 1 123 ? -4.101 1.790 -10.054 1.00 94.06 123 LEU A CA 1
ATOM 937 C C . LEU A 1 123 ? -4.201 1.655 -11.580 1.00 94.06 123 LEU A C 1
ATOM 939 O O . LEU A 1 123 ? -3.760 0.651 -12.140 1.00 94.06 123 LEU A O 1
ATOM 943 N N . GLN A 1 124 ? -4.685 2.694 -12.268 1.00 93.75 124 GLN A N 1
ATOM 944 C CA . GLN A 1 124 ? -4.698 2.750 -13.731 1.00 93.75 124 GLN A CA 1
ATOM 945 C C . GLN A 1 124 ? -3.282 2.693 -14.311 1.00 93.75 124 GLN A C 1
ATOM 947 O O . GLN A 1 124 ? -3.040 1.952 -15.265 1.00 93.75 124 GLN A O 1
ATOM 952 N N . GLN A 1 125 ? -2.338 3.440 -13.732 1.00 92.50 125 GLN A N 1
ATOM 953 C CA . GLN A 1 125 ? -0.940 3.399 -14.156 1.00 92.50 125 GLN A CA 1
ATOM 954 C C . GLN A 1 125 ? -0.337 2.000 -13.962 1.00 92.50 125 GLN A C 1
ATOM 956 O O . GLN A 1 125 ? 0.284 1.468 -14.881 1.00 92.50 125 GLN A O 1
ATOM 961 N N . LEU A 1 126 ? -0.548 1.386 -12.797 1.00 93.12 126 LEU A N 1
ATOM 962 C CA . LEU A 1 126 ? -0.052 0.043 -12.501 1.00 93.12 126 LEU A CA 1
ATOM 963 C C . LEU A 1 126 ? -0.620 -0.994 -13.460 1.00 93.12 126 LEU A C 1
ATOM 965 O O . LEU A 1 126 ? 0.143 -1.799 -13.976 1.00 93.12 126 LEU A O 1
ATOM 969 N N . LYS A 1 127 ? -1.916 -0.936 -13.780 1.00 93.81 127 LYS A N 1
ATOM 970 C CA . LYS A 1 127 ? -2.537 -1.869 -14.729 1.00 93.81 127 LYS A CA 1
ATOM 971 C C . LYS A 1 127 ? -1.938 -1.778 -16.136 1.00 93.81 127 LYS A C 1
ATOM 973 O O . LYS A 1 127 ? -1.852 -2.785 -16.832 1.00 93.81 127 LYS A O 1
ATOM 978 N N . GLN A 1 128 ? -1.502 -0.587 -16.555 1.00 92.31 128 GLN A N 1
ATOM 979 C CA . GLN A 1 128 ? -0.806 -0.398 -17.835 1.00 92.31 128 GLN A CA 1
ATOM 980 C C . GLN A 1 128 ? 0.619 -0.971 -17.816 1.00 92.31 128 GLN A C 1
ATOM 982 O O . GLN A 1 128 ? 1.088 -1.477 -18.832 1.00 92.31 128 GLN A O 1
ATOM 987 N N . LEU A 1 129 ? 1.312 -0.874 -16.677 1.00 92.31 129 LEU A N 1
ATOM 988 C CA . LEU A 1 129 ? 2.698 -1.329 -16.509 1.00 92.31 129 LEU A CA 1
ATOM 989 C C . LEU A 1 129 ? 2.814 -2.811 -16.132 1.00 92.31 129 LEU A C 1
ATOM 991 O O . LEU A 1 129 ? 3.849 -3.421 -16.378 1.00 92.31 129 LEU A O 1
ATOM 995 N N . HIS A 1 130 ? 1.770 -3.380 -15.538 1.00 91.56 130 HIS A N 1
ATOM 996 C CA . HIS A 1 130 ? 1.717 -4.741 -15.013 1.00 91.56 130 HIS A CA 1
ATOM 997 C C . HIS A 1 130 ? 0.362 -5.354 -15.387 1.00 91.56 130 HIS A C 1
ATOM 999 O O . HIS A 1 130 ? -0.609 -5.208 -14.644 1.00 91.56 130 HIS A O 1
ATOM 1005 N N . PRO A 1 131 ? 0.250 -6.026 -16.547 1.00 90.38 131 PRO A N 1
ATOM 1006 C CA . PRO A 1 131 ? -1.023 -6.579 -17.019 1.00 90.38 131 PRO A CA 1
ATOM 1007 C C . PRO A 1 131 ? -1.671 -7.574 -16.042 1.00 90.38 131 PRO A C 1
ATOM 1009 O O . PRO A 1 131 ? -2.901 -7.609 -15.929 1.00 90.38 131 PRO A O 1
ATOM 1012 N N . ASP A 1 132 ? -0.838 -8.312 -15.300 1.00 91.81 132 ASP A N 1
ATOM 1013 C CA . ASP A 1 132 ? -1.232 -9.299 -14.286 1.00 91.81 132 ASP A CA 1
ATOM 1014 C C . ASP A 1 132 ? -1.634 -8.666 -12.937 1.00 91.81 132 ASP A C 1
ATOM 1016 O O . ASP A 1 132 ? -2.069 -9.366 -12.021 1.00 91.81 132 ASP A O 1
ATOM 1020 N N . PHE A 1 133 ? -1.528 -7.337 -12.799 1.00 94.38 133 PHE A N 1
ATOM 1021 C CA . PHE A 1 133 ? -2.051 -6.613 -11.641 1.00 94.38 133 PHE A CA 1
ATOM 1022 C C . PHE A 1 133 ? -3.570 -6.792 -11.552 1.00 94.38 133 PHE A C 1
ATOM 1024 O O . PHE A 1 133 ? -4.288 -6.589 -12.534 1.00 94.38 133 PHE A O 1
ATOM 1031 N N . GLN A 1 134 ? -4.070 -7.179 -10.381 1.00 93.62 134 GLN A N 1
ATOM 1032 C CA . GLN A 1 134 ? -5.415 -7.747 -10.244 1.00 93.62 134 GLN A CA 1
ATOM 1033 C C . GLN A 1 134 ? -6.543 -6.714 -10.203 1.00 93.62 134 GLN A C 1
ATOM 1035 O O . GLN A 1 134 ? -7.707 -7.089 -10.304 1.00 93.62 134 GLN A O 1
ATOM 1040 N N . TRP A 1 135 ? -6.227 -5.423 -10.091 1.00 94.25 135 TRP A N 1
ATOM 1041 C CA . TRP A 1 135 ? -7.249 -4.381 -10.075 1.00 94.25 135 TRP A CA 1
ATOM 1042 C C . TRP A 1 135 ? -8.008 -4.294 -11.406 1.00 94.25 135 TRP A C 1
ATOM 1044 O O . TRP A 1 135 ? -7.392 -4.192 -12.476 1.00 94.25 135 TRP A O 1
ATOM 1054 N N . ASN A 1 136 ? -9.340 -4.246 -11.323 1.00 89.06 136 ASN A N 1
ATOM 1055 C CA . ASN A 1 136 ? -10.214 -3.954 -12.451 1.00 89.06 136 ASN A CA 1
ATOM 1056 C C . ASN A 1 136 ? -10.952 -2.622 -12.236 1.00 89.06 136 ASN A C 1
ATOM 1058 O O . ASN A 1 136 ? -11.445 -2.348 -11.141 1.00 89.06 136 ASN A O 1
ATOM 1062 N N . PRO A 1 137 ? -11.063 -1.779 -13.275 1.00 79.69 137 PRO A N 1
ATOM 1063 C CA . PRO A 1 137 ? -11.835 -0.551 -13.181 1.00 79.69 137 PRO A CA 1
ATOM 1064 C C . PRO A 1 137 ? -13.333 -0.862 -13.052 1.00 79.69 137 PRO A C 1
ATOM 1066 O O . PRO A 1 137 ? -13.892 -1.582 -13.879 1.00 79.69 137 PRO A O 1
ATOM 1069 N N . GLY A 1 138 ? -13.986 -0.2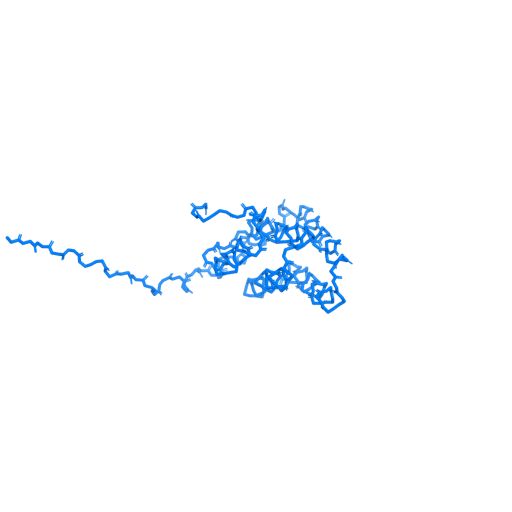62 -12.056 1.00 70.00 138 GLY A N 1
ATOM 1070 C CA . GLY A 1 138 ? -15.432 -0.380 -11.837 1.00 70.00 138 GLY A CA 1
ATOM 1071 C C . GLY A 1 138 ? -15.866 -1.424 -10.802 1.00 70.00 138 GLY A C 1
ATOM 1072 O O . GLY A 1 138 ? -17.073 -1.616 -10.654 1.00 70.00 138 GLY A O 1
ATOM 1073 N N . GLU A 1 139 ? -14.917 -2.065 -10.111 1.00 58.94 139 GLU A N 1
ATOM 1074 C CA . GLU A 1 139 ? -15.154 -2.819 -8.865 1.00 58.94 139 GLU A CA 1
ATOM 1075 C C . GLU A 1 139 ? -15.249 -1.904 -7.634 1.00 58.94 139 GLU A C 1
ATOM 1077 O O . GLU A 1 139 ? -14.586 -0.837 -7.618 1.00 58.94 139 GLU A O 1
#

Sequence (139 aa):
MTSRYTIHGNIGNLADTNWGNMTATINQNYGAQADDIIQLLTSLREAAQAFPEEEKEAALDCVQQTKAALAQPQPTKLKTRIVSLLTVASALRYSSPATDFANNVLELSQKLDVPVQILEPQLQQLKQLHPDFQWNPGE

Secondary stru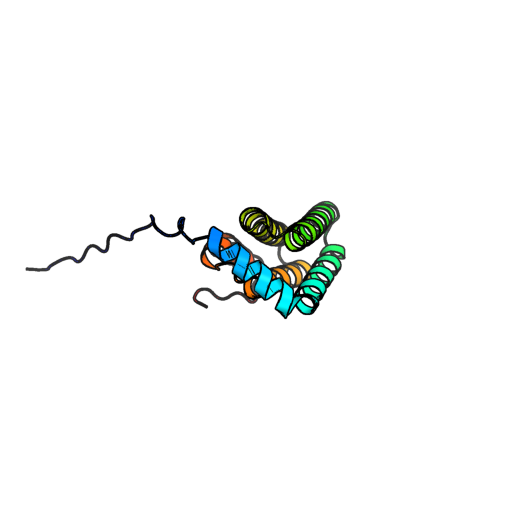cture (DSSP, 8-state):
----------TTSSTT--HHHHHHHHHHHHHHSHHHHHHHHHHHHHHHTTS-HHHHHHHHHHHHHHHHHHHTT-HHHHHHHHHHHHHHHHHS-S-HHHHHHHHHHHHHHHHTT--HHHHHHHHHHHHHH-TT----TT-

Foldseek 3Di:
DDDDDDDDDPPPPPVPPPVVVLLVLLLVLCVVCVVVLVVLLVLQLVLLVPDPDVLSVQSNVLSVQLVVCSVVPDPVSNLVSLLSQLVSLLVDADDPSSLSNLLSSVVSCVSSVPDVVSCVVSLVSNCVRYVSNPDDPPD

Radius of gyration: 16.95 Å; chains: 1; bounding box: 57×32×46 Å